Protein AF-A0A4Q4M1T0-F1 (afdb_monomer)

pLDDT: mean 89.17, std 8.76, range [54.5, 96.94]

Nearest PDB structures (foldseek):
  3vwc-assembly1_A  TM=7.523E-01  e=7.598E-01  Coprinopsis cinerea
  2yug-assembly1_A  TM=5.155E-01  e=3.839E-01  Mus musculus
  4an6-assembly1_A  TM=4.419E-01  e=9.880E-01  Tamarindus indica
  4an6-assembly1_B  TM=4.599E-01  e=5.590E+00  Tamarindus indica

Sequence (121 aa):
MEVNGRFVVNPPKSVEDDNDRIPSRLGPRTDAAVLKLTDGYLSSGEYYMGRWVIEPRALLPMQVFWAKDQQSVQPCQRDGPEEDPQLKTNGCPFGTSNSENDLVALLLEGMGRSEIKLHFQ

Radius of gyration: 13.27 Å; Cα contacts (8 Å, |Δi|>4): 273; chains: 1; bounding box: 30×32×37 Å

Secondary structure (DSSP, 8-state):
-EETTEEEBPPPTTS-TT-S-EEPBEE-GGGB---EEETTEEEETTEEEE-BSS--S-SSPEEPEEESSGGGBPPEEEES-TTS-EEEETTEEEEBSS-TTB-EE--STTSSB--EE----

Organism: NCBI:txid119927

Structure (mmCIF, N/CA/C/O backbone):
data_AF-A0A4Q4M1T0-F1
#
_entry.id   AF-A0A4Q4M1T0-F1
#
loop_
_atom_site.group_PDB
_atom_site.id
_atom_site.type_symbol
_atom_site.label_atom_id
_atom_site.label_alt_id
_atom_site.label_comp_id
_atom_site.label_asym_id
_atom_site.label_entity_id
_atom_site.label_seq_id
_atom_site.pdbx_PDB_ins_code
_atom_site.Cartn_x
_atom_site.Cartn_y
_atom_site.Cartn_z
_atom_site.occupancy
_atom_site.B_iso_or_equiv
_atom_site.auth_seq_id
_atom_site.auth_comp_id
_atom_site.auth_asym_id
_atom_site.auth_atom_id
_atom_site.pdbx_PDB_model_num
ATOM 1 N N . MET A 1 1 ? -6.386 -4.926 4.294 1.00 92.06 1 MET A N 1
ATOM 2 C CA . MET A 1 1 ? -6.610 -3.495 4.600 1.00 92.06 1 MET A CA 1
ATOM 3 C C . MET A 1 1 ? -7.751 -2.990 3.741 1.00 92.06 1 MET A C 1
ATOM 5 O O . MET A 1 1 ? -7.756 -3.270 2.545 1.00 92.06 1 MET A O 1
ATOM 9 N N . GLU A 1 2 ? -8.705 -2.296 4.348 1.00 94.44 2 GLU A N 1
ATOM 10 C CA . GLU A 1 2 ? -9.799 -1.610 3.661 1.00 94.44 2 GLU A CA 1
ATOM 11 C C . GLU A 1 2 ? -9.550 -0.099 3.705 1.00 94.44 2 GLU A C 1
ATOM 13 O O . GLU A 1 2 ? -9.104 0.417 4.726 1.00 94.44 2 GLU A O 1
ATOM 18 N N . VAL A 1 3 ? -9.806 0.586 2.595 1.00 94.12 3 VAL A N 1
ATOM 19 C CA . VAL A 1 3 ? -9.691 2.032 2.415 1.00 94.12 3 VAL A CA 1
ATOM 20 C C . VAL A 1 3 ? -10.976 2.511 1.748 1.00 94.12 3 VAL A C 1
ATOM 22 O O . VAL A 1 3 ? -11.315 2.045 0.660 1.00 94.12 3 VAL A O 1
ATOM 25 N N . ASN A 1 4 ? -11.704 3.419 2.398 1.00 93.25 4 ASN A N 1
ATOM 26 C CA . ASN A 1 4 ? -12.961 3.993 1.902 1.00 93.25 4 ASN A CA 1
ATOM 27 C C . ASN A 1 4 ? -13.978 2.921 1.439 1.00 93.25 4 ASN A C 1
ATOM 29 O O . ASN A 1 4 ? -14.566 3.034 0.364 1.00 93.25 4 ASN A O 1
ATOM 33 N N . GLY A 1 5 ? -14.150 1.839 2.210 1.00 94.12 5 GLY A N 1
ATOM 34 C CA . GLY A 1 5 ? -15.094 0.759 1.880 1.00 94.12 5 GLY A CA 1
ATOM 35 C C . GLY A 1 5 ? -14.585 -0.283 0.877 1.00 94.12 5 GLY A C 1
ATOM 36 O O . GLY A 1 5 ? -15.333 -1.185 0.496 1.00 94.12 5 GLY A O 1
ATOM 37 N N . ARG A 1 6 ? -13.331 -0.178 0.416 1.00 96.12 6 ARG A N 1
ATOM 38 C CA . ARG A 1 6 ? -12.749 -1.052 -0.616 1.00 96.12 6 ARG A CA 1
ATOM 39 C C . ARG A 1 6 ? -11.436 -1.660 -0.171 1.00 96.12 6 ARG A C 1
ATOM 41 O O . ARG A 1 6 ? -10.726 -1.092 0.643 1.00 96.12 6 ARG A O 1
ATOM 48 N N . PHE A 1 7 ? -11.078 -2.814 -0.714 1.00 96.81 7 PHE A N 1
ATOM 49 C CA . PHE A 1 7 ? -9.941 -3.583 -0.219 1.00 96.81 7 PHE A CA 1
ATOM 50 C C . PHE A 1 7 ? -8.719 -3.371 -1.092 1.00 96.81 7 PHE A C 1
ATOM 52 O O . PHE A 1 7 ? -8.831 -3.410 -2.312 1.00 96.81 7 PHE A O 1
ATOM 59 N N . VAL A 1 8 ? -7.548 -3.204 -0.480 1.00 96.50 8 VAL A N 1
ATOM 60 C CA . VAL A 1 8 ? -6.288 -3.328 -1.220 1.00 96.50 8 VAL A CA 1
ATOM 61 C C . VAL A 1 8 ? -6.214 -4.727 -1.817 1.00 96.50 8 VAL A C 1
ATOM 63 O O . VAL A 1 8 ? -6.374 -5.705 -1.085 1.00 96.50 8 VAL A O 1
ATOM 66 N N . VAL A 1 9 ? -5.984 -4.817 -3.126 1.00 96.31 9 VAL A N 1
ATOM 67 C CA . VAL A 1 9 ? -5.926 -6.091 -3.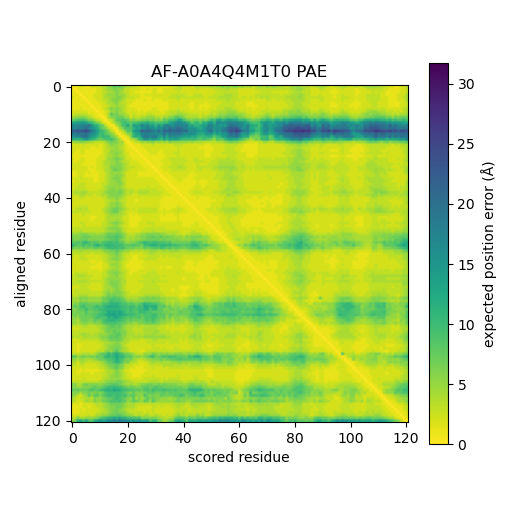856 1.00 96.31 9 VAL A CA 1
ATOM 68 C C . VAL A 1 9 ? -4.496 -6.475 -4.209 1.00 96.31 9 VAL A C 1
ATOM 70 O O . VAL A 1 9 ? -3.628 -5.611 -4.368 1.00 96.31 9 VAL A O 1
ATOM 73 N N . ASN A 1 10 ? -4.266 -7.782 -4.342 1.00 92.62 10 ASN A N 1
ATOM 74 C CA . ASN A 1 10 ? -2.988 -8.319 -4.805 1.00 92.62 10 ASN A CA 1
ATOM 75 C C . ASN A 1 10 ? -2.634 -7.781 -6.203 1.00 92.62 10 ASN A C 1
ATOM 77 O O . ASN A 1 10 ? -3.542 -7.494 -6.994 1.00 92.62 10 ASN A O 1
ATOM 81 N N . PRO A 1 11 ? -1.337 -7.668 -6.541 1.00 90.06 11 PRO A N 1
ATOM 82 C CA . PRO A 1 11 ? -0.942 -7.339 -7.904 1.00 90.06 11 PRO A CA 1
ATOM 83 C C . PRO A 1 11 ? -1.479 -8.399 -8.890 1.00 90.06 11 PRO A C 1
ATOM 85 O O . PRO A 1 11 ? -1.616 -9.573 -8.525 1.00 90.06 11 PRO A O 1
ATOM 88 N N . PRO A 1 12 ? -1.816 -8.022 -10.139 1.00 83.38 12 PRO A N 1
ATOM 89 C CA . PRO A 1 12 ? -2.320 -8.977 -11.119 1.00 83.38 12 PRO A CA 1
ATOM 90 C C . PRO A 1 12 ? -1.252 -10.022 -11.460 1.00 83.38 12 PRO A C 1
ATOM 92 O O . PRO A 1 12 ? -0.113 -9.673 -11.750 1.00 83.38 12 PRO A O 1
ATOM 95 N N . LYS A 1 13 ? -1.641 -11.301 -11.520 1.00 73.00 13 LYS A N 1
ATOM 96 C CA . LYS A 1 13 ? -0.736 -12.426 -11.842 1.00 73.00 13 LYS A CA 1
ATOM 97 C C . LYS A 1 13 ? -0.136 -12.377 -13.255 1.00 73.00 13 LYS A C 1
ATOM 99 O O . LYS A 1 13 ? 0.759 -13.152 -13.555 1.00 73.00 13 LYS A O 1
ATOM 104 N N . SER A 1 14 ? -0.694 -11.546 -14.134 1.00 65.25 14 SER A N 1
ATOM 105 C CA . SER A 1 14 ? -0.343 -11.455 -15.554 1.00 65.25 14 SER A CA 1
ATOM 106 C C . SER A 1 14 ? 0.551 -10.264 -15.891 1.00 65.25 14 SER A C 1
ATOM 108 O O . SER A 1 14 ? 0.775 -10.008 -17.070 1.00 65.25 14 SER A O 1
ATOM 110 N N . VAL A 1 15 ? 0.980 -9.475 -14.900 1.00 62.28 15 VAL A N 1
ATOM 111 C CA . VAL A 1 15 ? 1.991 -8.446 -15.154 1.00 62.28 15 VAL A CA 1
ATOM 112 C C . VAL A 1 15 ? 3.302 -9.195 -15.348 1.00 62.28 15 VAL A C 1
ATOM 114 O O . VAL A 1 15 ? 3.780 -9.819 -14.407 1.00 62.28 15 VAL A O 1
ATOM 117 N N . GLU A 1 16 ? 3.811 -9.207 -16.582 1.00 57.00 16 GLU A N 1
ATOM 118 C CA . GLU A 1 16 ? 5.134 -9.753 -16.885 1.00 57.00 16 GLU A CA 1
ATOM 119 C C . GLU A 1 16 ? 6.151 -9.160 -15.902 1.00 57.00 16 GLU A C 1
ATOM 121 O O . GLU A 1 16 ? 6.111 -7.960 -15.610 1.00 57.00 16 GLU A O 1
ATOM 126 N N . ASP A 1 17 ? 7.017 -10.030 -15.376 1.00 54.50 17 ASP A N 1
ATOM 127 C CA . ASP A 1 17 ? 7.963 -9.793 -14.273 1.00 54.50 17 ASP A CA 1
ATOM 128 C C . ASP A 1 17 ? 8.923 -8.605 -14.484 1.00 54.50 17 ASP A C 1
ATOM 130 O O . ASP A 1 17 ? 9.655 -8.246 -13.570 1.00 54.50 17 ASP A O 1
ATOM 134 N N . ASP A 1 18 ? 8.894 -7.970 -15.655 1.00 56.19 18 ASP A N 1
ATOM 135 C CA . ASP A 1 18 ? 9.781 -6.878 -16.052 1.00 56.19 18 ASP A CA 1
ATOM 136 C C . ASP A 1 18 ? 9.372 -5.506 -15.480 1.00 56.19 18 ASP A C 1
ATOM 138 O O . ASP A 1 18 ? 10.160 -4.560 -15.519 1.00 56.19 18 ASP A O 1
ATOM 142 N N . ASN A 1 19 ? 8.151 -5.357 -14.947 1.00 61.06 19 ASN A N 1
ATOM 143 C CA . ASN A 1 19 ? 7.737 -4.127 -14.262 1.00 61.06 19 ASN A CA 1
ATOM 144 C C . ASN A 1 19 ? 7.832 -4.282 -12.738 1.00 61.06 19 ASN A C 1
ATOM 146 O O . ASN A 1 19 ? 6.850 -4.616 -12.076 1.00 61.06 19 ASN A O 1
ATOM 150 N N . ASP A 1 20 ? 8.979 -3.898 -12.170 1.00 74.81 20 ASP A N 1
ATOM 151 C CA . ASP A 1 20 ? 9.238 -3.862 -10.716 1.00 74.81 20 ASP A CA 1
ATOM 152 C C . ASP A 1 20 ? 8.323 -2.901 -9.929 1.00 74.81 20 ASP A C 1
ATOM 154 O O . ASP A 1 20 ? 8.377 -2.831 -8.699 1.00 74.81 20 ASP A O 1
ATOM 158 N N . ARG A 1 21 ? 7.484 -2.127 -10.628 1.00 88.12 21 ARG A N 1
ATOM 159 C CA . ARG A 1 21 ? 6.662 -1.056 -10.066 1.00 88.12 21 ARG A CA 1
ATOM 160 C C . ARG A 1 21 ? 5.208 -1.175 -10.522 1.00 88.12 21 ARG A C 1
ATOM 162 O O . ARG A 1 21 ? 4.787 -0.536 -11.486 1.00 88.12 21 ARG A O 1
ATOM 169 N N . ILE A 1 22 ? 4.414 -1.953 -9.788 1.00 92.81 22 ILE A N 1
ATOM 170 C CA . ILE A 1 22 ? 2.998 -2.201 -10.101 1.00 92.81 22 ILE A CA 1
ATOM 171 C C . ILE A 1 22 ? 2.119 -1.298 -9.225 1.00 92.81 22 ILE A C 1
ATOM 173 O O . ILE A 1 22 ? 2.140 -1.455 -8.007 1.00 92.81 22 ILE A O 1
ATOM 177 N N . PRO A 1 23 ? 1.327 -0.358 -9.773 1.00 94.00 23 PRO A N 1
ATOM 178 C CA . PRO A 1 23 ? 0.466 0.498 -8.957 1.00 94.00 23 PRO A CA 1
ATOM 179 C C . PRO A 1 23 ? -0.515 -0.314 -8.100 1.00 94.00 23 PRO A C 1
ATOM 181 O O . PRO A 1 23 ? -1.252 -1.159 -8.614 1.00 94.00 23 PRO A O 1
ATOM 184 N N . SER A 1 24 ? -0.546 -0.045 -6.796 1.00 95.38 24 SER A N 1
ATOM 185 C CA . SER A 1 24 ? -1.512 -0.651 -5.883 1.00 95.38 24 SER A CA 1
ATOM 186 C C . SER A 1 24 ? -2.909 -0.087 -6.120 1.00 95.38 24 SER A C 1
ATOM 188 O O . SER A 1 24 ? -3.101 1.118 -6.305 1.00 95.38 24 SER A O 1
ATOM 190 N N . ARG A 1 25 ? -3.901 -0.978 -6.079 1.00 95.75 25 ARG A N 1
ATOM 191 C CA . ARG A 1 25 ? -5.302 -0.657 -6.351 1.00 95.75 25 ARG A CA 1
ATOM 192 C C . ARG A 1 25 ? -6.233 -1.157 -5.257 1.00 95.75 25 ARG A C 1
ATOM 194 O O . ARG A 1 25 ? -5.882 -2.024 -4.455 1.00 95.75 25 ARG A O 1
ATOM 201 N N . LEU A 1 26 ? -7.438 -0.603 -5.274 1.00 96.94 26 LEU A N 1
ATOM 202 C CA . LEU A 1 26 ? -8.573 -0.968 -4.448 1.00 96.94 26 LEU A CA 1
ATOM 203 C C . LEU A 1 26 ? -9.607 -1.751 -5.263 1.00 96.94 26 LEU A C 1
ATOM 205 O O . LEU A 1 26 ? -9.913 -1.423 -6.410 1.00 96.94 26 LEU A O 1
ATOM 209 N N . GLY A 1 27 ? -10.205 -2.764 -4.651 1.00 95.94 27 GLY A N 1
ATOM 210 C CA . GLY A 1 27 ? -11.123 -3.700 -5.292 1.00 95.94 27 GLY A CA 1
ATOM 211 C C . GLY A 1 27 ? -12.107 -4.341 -4.310 1.00 95.94 27 GLY A C 1
ATOM 212 O O . GLY A 1 27 ? -12.246 -3.873 -3.172 1.00 95.94 27 GLY A O 1
ATOM 213 N N . PRO A 1 28 ? -12.845 -5.370 -4.756 1.00 95.25 28 PRO A N 1
ATOM 214 C CA . PRO A 1 28 ? -13.799 -6.085 -3.918 1.00 95.25 28 PRO A CA 1
ATOM 215 C C . PRO A 1 28 ? -13.089 -6.949 -2.865 1.00 95.25 28 PRO A C 1
ATOM 217 O O . PRO A 1 28 ? -11.926 -7.323 -3.011 1.00 95.25 28 PRO A O 1
ATOM 220 N N . ARG A 1 29 ? -13.819 -7.326 -1.807 1.00 94.69 29 ARG A N 1
ATOM 221 C CA . ARG A 1 29 ? -13.298 -8.167 -0.713 1.00 94.69 29 ARG A CA 1
ATOM 222 C C . ARG A 1 29 ? -12.788 -9.534 -1.180 1.00 94.69 29 ARG A C 1
ATOM 224 O O . ARG A 1 29 ? -11.886 -10.079 -0.556 1.00 94.69 29 ARG A O 1
ATOM 231 N N . THR A 1 30 ? -13.359 -10.086 -2.251 1.00 94.12 30 THR A N 1
ATOM 232 C CA . THR A 1 30 ? -12.966 -11.389 -2.819 1.00 94.12 30 THR A CA 1
ATOM 233 C C . THR A 1 30 ? -11.522 -11.414 -3.308 1.00 94.12 30 THR A C 1
ATOM 235 O O . THR A 1 30 ? -10.908 -12.475 -3.312 1.00 94.12 30 THR A O 1
ATOM 238 N N . ASP A 1 31 ? -10.978 -10.244 -3.649 1.00 93.12 31 ASP A N 1
ATOM 239 C CA . ASP A 1 31 ? -9.642 -10.093 -4.229 1.00 93.12 31 ASP A CA 1
ATOM 240 C C . ASP A 1 31 ? -8.663 -9.451 -3.230 1.00 93.12 31 ASP A C 1
ATOM 242 O O . ASP A 1 31 ? -7.537 -9.087 -3.583 1.00 93.12 31 ASP A O 1
ATOM 246 N N . ALA A 1 32 ? -9.098 -9.278 -1.977 1.00 95.38 32 ALA A N 1
ATOM 247 C CA . ALA A 1 32 ? -8.349 -8.576 -0.948 1.00 95.38 32 ALA A CA 1
ATOM 248 C C . ALA A 1 32 ? -7.001 -9.256 -0.664 1.00 95.38 32 ALA A C 1
ATOM 250 O O . ALA A 1 32 ? -6.927 -10.457 -0.393 1.00 95.38 32 ALA A O 1
ATOM 251 N N . ALA A 1 33 ? -5.935 -8.459 -0.654 1.00 95.19 33 ALA A N 1
ATOM 252 C CA . ALA A 1 33 ? -4.627 -8.894 -0.201 1.00 95.19 33 ALA A CA 1
ATOM 253 C C . ALA A 1 33 ? -4.633 -9.120 1.318 1.00 95.19 33 ALA A C 1
ATOM 255 O O . ALA A 1 33 ? -5.107 -8.280 2.096 1.00 95.19 33 ALA A O 1
ATOM 256 N N . VAL A 1 34 ? -4.044 -10.239 1.744 1.00 93.88 34 VAL A N 1
ATOM 257 C CA . VAL A 1 34 ? -3.701 -10.477 3.149 1.00 93.88 34 VAL A CA 1
ATOM 258 C C . VAL A 1 34 ? -2.315 -9.890 3.374 1.00 93.88 34 VAL A C 1
ATOM 260 O O . VAL A 1 34 ? -1.325 -10.409 2.858 1.00 93.88 34 VAL A O 1
ATOM 263 N N . LEU A 1 35 ? -2.266 -8.771 4.096 1.00 93.88 35 LEU A N 1
ATOM 264 C CA . LEU A 1 35 ? -1.037 -8.028 4.350 1.00 93.88 35 LEU A CA 1
ATOM 265 C C . LEU A 1 35 ? -0.390 -8.501 5.650 1.00 93.88 35 LEU A C 1
ATOM 267 O O . LEU A 1 35 ? -1.053 -8.571 6.684 1.00 93.88 35 LEU A O 1
ATOM 271 N N . LYS A 1 36 ? 0.914 -8.755 5.603 1.00 94.50 36 LYS A N 1
ATOM 272 C CA . LYS A 1 36 ? 1.763 -8.935 6.783 1.00 94.50 36 LYS A CA 1
ATOM 273 C C . LYS A 1 36 ? 2.626 -7.694 6.952 1.00 94.50 36 LYS A C 1
ATOM 275 O O . LYS A 1 36 ? 3.141 -7.191 5.964 1.00 94.50 36 LYS A O 1
ATOM 280 N N . LEU A 1 37 ? 2.777 -7.206 8.180 1.00 92.31 37 LEU A N 1
ATOM 281 C CA . LEU A 1 37 ? 3.738 -6.153 8.507 1.00 92.31 37 LEU A CA 1
ATOM 282 C C . LEU A 1 37 ? 4.914 -6.800 9.244 1.00 92.31 37 LEU A C 1
ATOM 284 O O . LEU A 1 37 ? 4.738 -7.323 10.342 1.00 92.31 37 LEU A O 1
ATOM 288 N N . THR A 1 38 ? 6.099 -6.786 8.640 1.00 93.19 38 THR A N 1
ATOM 289 C CA . THR A 1 38 ? 7.324 -7.365 9.215 1.00 93.19 38 THR A CA 1
ATOM 290 C C . THR A 1 38 ? 8.467 -6.383 9.017 1.00 93.19 38 THR A C 1
ATOM 292 O O . THR A 1 38 ? 8.659 -5.894 7.909 1.00 93.19 38 THR A O 1
ATOM 295 N N . ASP A 1 39 ? 9.167 -6.034 10.098 1.00 92.12 39 ASP A N 1
ATOM 296 C CA . ASP A 1 39 ? 10.281 -5.072 10.097 1.00 92.12 39 ASP A CA 1
ATOM 297 C C . ASP A 1 39 ? 9.962 -3.734 9.406 1.00 92.12 39 ASP A C 1
ATOM 299 O O . ASP A 1 39 ? 10.809 -3.110 8.774 1.00 92.12 39 ASP A O 1
ATOM 303 N N . GLY A 1 40 ? 8.707 -3.286 9.519 1.00 92.88 40 GLY A N 1
ATOM 304 C CA . GLY A 1 40 ? 8.239 -2.056 8.884 1.00 92.88 40 GLY A CA 1
ATOM 305 C C . GLY A 1 40 ? 7.875 -2.205 7.408 1.00 92.88 40 GLY A C 1
ATOM 306 O O . GLY A 1 40 ? 7.650 -1.202 6.753 1.00 92.88 40 GLY A O 1
ATOM 307 N N . TYR A 1 41 ? 7.772 -3.409 6.851 1.00 95.44 41 TYR A N 1
ATOM 308 C CA . TYR A 1 41 ? 7.390 -3.611 5.452 1.00 95.44 41 TYR A CA 1
ATOM 309 C C . TYR A 1 41 ? 6.085 -4.383 5.346 1.00 95.44 41 TYR A C 1
ATOM 311 O O . TYR A 1 41 ? 5.909 -5.423 5.982 1.00 95.44 41 TYR A O 1
ATOM 319 N N . LEU A 1 42 ? 5.161 -3.855 4.541 1.00 95.31 42 LEU A N 1
ATOM 320 C CA . LEU A 1 42 ? 3.929 -4.553 4.200 1.00 95.31 42 LEU A CA 1
ATOM 321 C C . LEU A 1 42 ? 4.208 -5.532 3.072 1.00 95.31 42 LEU A C 1
ATOM 323 O O . LEU A 1 42 ? 4.753 -5.128 2.050 1.00 95.31 42 LEU A O 1
ATOM 327 N N . SER A 1 43 ? 3.802 -6.785 3.232 1.00 95.75 43 SER A N 1
ATOM 328 C CA . SER A 1 43 ? 3.973 -7.814 2.211 1.00 95.75 43 SER A CA 1
ATOM 329 C C . SER A 1 43 ? 2.729 -8.671 2.007 1.00 95.75 43 SER A C 1
ATOM 331 O O . SER A 1 43 ? 1.899 -8.836 2.905 1.00 95.75 43 SER A O 1
ATOM 333 N N . SER A 1 44 ? 2.600 -9.224 0.802 1.00 95.00 44 SER A N 1
ATOM 334 C CA . SER A 1 44 ? 1.638 -10.270 0.465 1.00 95.00 44 SER A CA 1
ATOM 335 C C . SER A 1 44 ? 2.253 -11.208 -0.572 1.00 95.00 44 SER A C 1
ATOM 337 O O . SER A 1 44 ? 2.606 -10.787 -1.674 1.00 95.00 44 SER A O 1
ATOM 339 N N . GLY A 1 45 ? 2.425 -12.482 -0.212 1.00 92.81 45 GLY A N 1
ATOM 340 C CA . GLY A 1 45 ? 3.189 -13.420 -1.037 1.00 92.81 45 GLY A CA 1
ATOM 341 C C . GLY A 1 45 ? 4.645 -12.968 -1.196 1.00 92.81 45 GLY A C 1
ATOM 342 O O . GLY A 1 45 ? 5.319 -12.729 -0.199 1.00 92.81 45 GLY A O 1
ATOM 343 N N . GLU A 1 46 ? 5.105 -12.859 -2.442 1.00 91.69 46 GLU A N 1
ATOM 344 C CA . GLU A 1 46 ? 6.453 -12.389 -2.810 1.00 91.69 46 GLU A CA 1
ATOM 345 C C . GLU A 1 46 ? 6.559 -10.862 -2.967 1.00 91.69 46 GLU A C 1
ATOM 347 O O . GLU A 1 46 ? 7.637 -10.351 -3.251 1.00 91.69 46 GLU A O 1
ATOM 352 N N . TYR A 1 47 ? 5.453 -10.129 -2.807 1.00 94.56 47 TYR A N 1
ATOM 353 C CA . TYR A 1 47 ? 5.416 -8.692 -3.059 1.00 94.56 47 TYR A CA 1
ATOM 354 C C . TYR A 1 47 ? 5.436 -7.880 -1.771 1.00 94.56 47 TYR A C 1
ATOM 356 O O . TYR A 1 47 ? 4.772 -8.214 -0.789 1.00 94.56 47 TYR A O 1
ATOM 364 N N . TYR A 1 48 ? 6.123 -6.748 -1.835 1.00 95.44 48 TYR A N 1
ATOM 365 C CA . TYR A 1 48 ? 6.159 -5.688 -0.843 1.00 95.44 48 TYR A CA 1
ATOM 366 C C . TYR A 1 48 ? 5.347 -4.490 -1.331 1.00 95.44 48 TYR A C 1
ATOM 368 O O . TYR A 1 48 ? 5.341 -4.186 -2.522 1.00 95.44 48 TYR A O 1
ATOM 376 N N . MET A 1 49 ? 4.658 -3.808 -0.418 1.00 96.00 49 MET A N 1
ATOM 377 C CA . MET A 1 49 ? 3.811 -2.658 -0.722 1.00 96.00 49 MET A CA 1
ATOM 378 C C . MET A 1 49 ? 4.294 -1.403 -0.006 1.00 96.00 49 MET A C 1
ATOM 380 O O . MET A 1 49 ? 4.508 -1.413 1.207 1.00 96.00 49 MET A O 1
ATOM 384 N N . GLY A 1 50 ? 4.369 -0.296 -0.737 1.00 95.50 50 GLY A N 1
ATOM 385 C CA . GLY A 1 50 ? 4.668 1.004 -0.154 1.00 95.50 50 GLY A CA 1
ATOM 386 C C . GLY A 1 50 ? 4.870 2.092 -1.197 1.00 95.50 50 GLY A C 1
ATOM 387 O O . GLY A 1 50 ? 4.618 1.914 -2.391 1.00 95.50 50 GLY A O 1
ATOM 388 N N . ARG A 1 51 ? 5.321 3.250 -0.725 1.00 95.56 51 ARG A N 1
ATOM 389 C CA . ARG A 1 51 ? 5.861 4.316 -1.573 1.00 95.56 51 ARG A CA 1
ATOM 390 C C . ARG A 1 51 ? 7.203 3.908 -2.163 1.00 95.56 51 ARG A C 1
ATOM 392 O O . ARG A 1 51 ? 7.931 3.151 -1.534 1.00 95.56 51 ARG A O 1
ATOM 399 N N . TRP A 1 52 ? 7.552 4.416 -3.341 1.00 94.38 52 TRP A N 1
ATOM 400 C CA . TRP A 1 52 ? 8.845 4.100 -3.960 1.00 94.38 52 TRP A CA 1
ATOM 401 C C . TRP A 1 52 ? 9.989 4.785 -3.202 1.00 94.38 52 TRP A C 1
ATOM 403 O O . TRP A 1 52 ? 9.818 5.902 -2.725 1.00 94.38 52 TRP A O 1
ATOM 413 N N . VAL A 1 53 ? 11.172 4.177 -3.100 1.00 93.94 53 VAL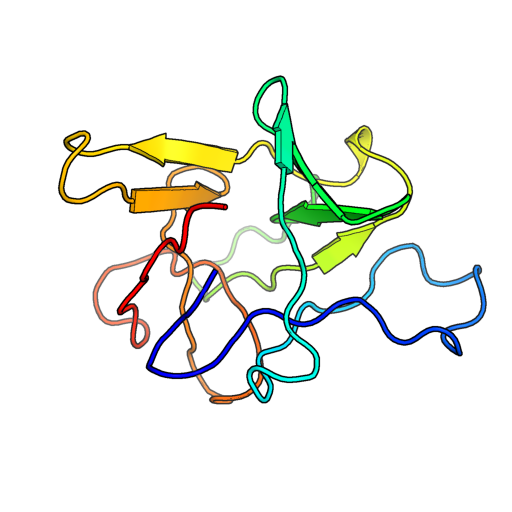 A N 1
ATOM 414 C CA . VAL A 1 53 ? 12.307 4.811 -2.388 1.00 93.94 53 VAL A CA 1
ATOM 415 C C . VAL A 1 53 ? 12.797 6.108 -3.042 1.00 93.94 53 VAL A C 1
ATOM 417 O O . VAL A 1 53 ? 13.243 7.016 -2.344 1.00 93.94 53 VAL A O 1
ATOM 420 N N . ILE A 1 54 ? 12.663 6.228 -4.366 1.00 90.75 54 ILE A N 1
ATOM 421 C CA . ILE A 1 54 ? 13.002 7.439 -5.129 1.00 90.75 54 ILE A CA 1
ATOM 422 C C . ILE A 1 54 ? 11.719 8.100 -5.640 1.00 90.75 54 ILE A C 1
ATOM 424 O O . ILE A 1 54 ? 11.065 7.603 -6.556 1.00 90.75 54 ILE A O 1
ATOM 428 N N . GLU A 1 55 ? 11.377 9.261 -5.091 1.00 88.50 55 GLU A N 1
ATOM 429 C CA . GLU A 1 55 ? 10.160 9.990 -5.452 1.00 88.50 55 GLU A CA 1
ATOM 430 C C . GLU A 1 55 ? 10.451 11.428 -5.888 1.00 88.50 55 GLU A C 1
ATOM 432 O O . GLU A 1 55 ? 11.424 12.042 -5.433 1.00 88.50 55 GLU A O 1
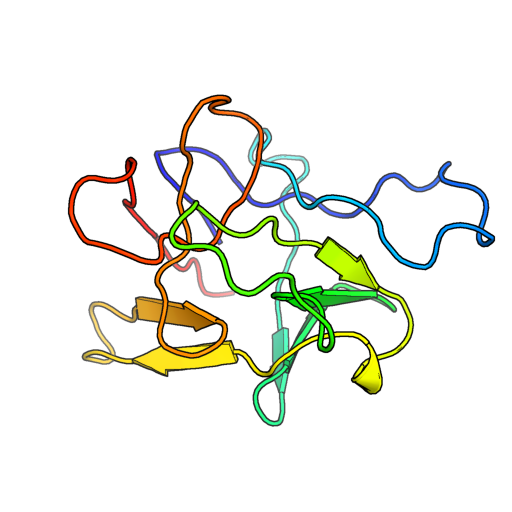ATOM 437 N N . PRO A 1 56 ? 9.606 12.001 -6.765 1.00 87.06 56 PRO A N 1
ATOM 438 C CA . PRO A 1 56 ? 9.689 13.415 -7.083 1.00 87.06 56 PRO A CA 1
ATOM 439 C C . PRO A 1 56 ? 9.415 14.257 -5.832 1.00 87.06 56 PRO A C 1
ATOM 441 O O . PRO A 1 56 ? 8.572 13.922 -5.000 1.00 87.06 56 PRO A O 1
ATOM 444 N N . ARG A 1 57 ? 10.085 15.408 -5.723 1.00 84.56 57 ARG A N 1
ATOM 445 C CA . ARG A 1 57 ? 9.809 16.404 -4.676 1.00 84.56 57 ARG A CA 1
ATOM 446 C C . ARG A 1 57 ? 8.549 17.194 -5.030 1.00 84.56 57 ARG A C 1
ATOM 448 O O . ARG A 1 57 ? 8.633 18.339 -5.463 1.00 84.56 57 ARG A O 1
ATOM 455 N N . ALA A 1 58 ? 7.394 16.557 -4.891 1.00 83.56 58 ALA A N 1
ATOM 456 C CA . ALA A 1 58 ? 6.090 17.163 -5.125 1.00 83.56 58 ALA A CA 1
ATOM 457 C C . ALA A 1 58 ? 5.231 17.106 -3.858 1.00 83.56 58 ALA A C 1
ATOM 459 O O . ALA A 1 58 ? 5.374 16.204 -3.039 1.00 83.56 58 ALA A O 1
ATOM 460 N N . LEU A 1 59 ? 4.305 18.055 -3.730 1.00 84.69 59 LEU A N 1
ATOM 461 C CA . LEU A 1 59 ? 3.257 18.052 -2.707 1.00 84.69 59 LEU A CA 1
ATOM 462 C C . LEU A 1 59 ? 1.956 17.493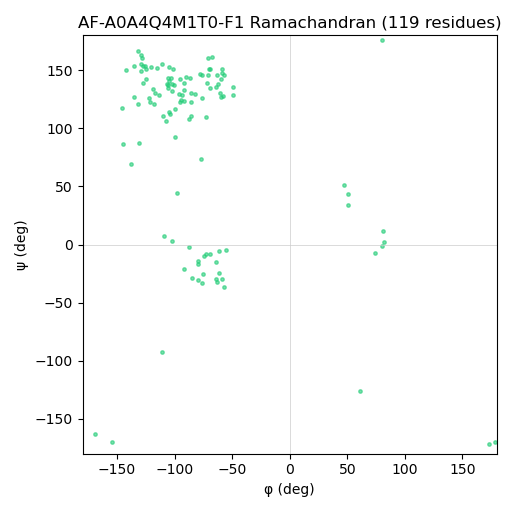 -3.296 1.00 84.69 59 LEU A C 1
ATOM 464 O O . LEU A 1 59 ? 0.899 18.085 -3.141 1.00 84.69 59 LEU A O 1
ATOM 468 N N . LEU A 1 60 ? 2.039 16.401 -4.052 1.00 90.50 60 LEU A N 1
ATOM 469 C CA . LEU A 1 60 ? 0.879 15.697 -4.604 1.00 90.50 60 LEU A CA 1
ATOM 470 C C . LEU A 1 60 ? 0.741 14.345 -3.902 1.00 90.50 60 LEU A C 1
ATOM 472 O O . LEU A 1 60 ? 1.756 13.823 -3.438 1.00 90.50 60 LEU A O 1
ATOM 476 N N . PRO A 1 61 ? -0.465 13.747 -3.842 1.00 93.19 61 PRO A N 1
ATOM 477 C CA . PRO A 1 61 ? -0.609 12.368 -3.395 1.00 93.19 61 PRO A CA 1
ATOM 478 C C . PRO A 1 61 ? 0.378 11.453 -4.120 1.00 93.19 61 PRO A C 1
ATOM 480 O O . PRO A 1 61 ? 0.467 11.478 -5.349 1.00 93.19 61 PRO A O 1
ATOM 483 N N . MET A 1 62 ? 1.130 10.667 -3.356 1.00 94.50 62 MET A N 1
ATOM 484 C CA . MET A 1 62 ? 2.166 9.796 -3.903 1.00 94.50 62 MET A CA 1
ATOM 485 C C . MET A 1 62 ? 1.589 8.416 -4.159 1.00 94.50 62 MET A C 1
ATOM 487 O O . MET A 1 62 ? 0.966 7.822 -3.283 1.00 94.50 62 MET A O 1
ATOM 491 N N . GLN A 1 63 ? 1.788 7.898 -5.364 1.00 93.69 63 GLN A N 1
ATOM 492 C CA . GLN A 1 63 ? 1.294 6.576 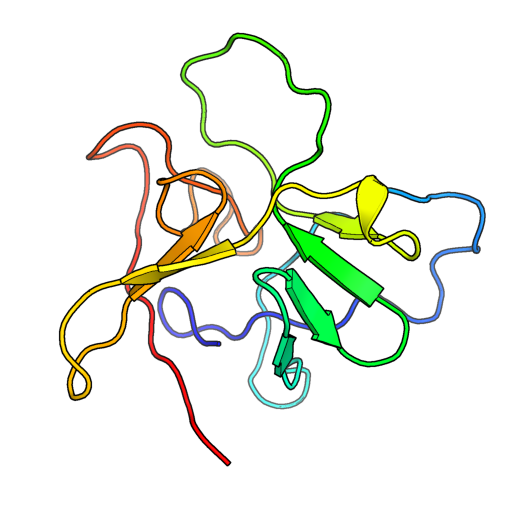-5.728 1.00 93.69 63 GLN A CA 1
ATOM 493 C C . GLN A 1 63 ? 1.939 5.492 -4.850 1.00 93.69 63 GLN A C 1
ATOM 495 O O . GLN A 1 63 ? 3.145 5.519 -4.597 1.00 93.69 63 GLN A O 1
ATOM 500 N N . VAL A 1 64 ? 1.130 4.528 -4.413 1.00 95.69 64 VAL A N 1
ATOM 501 C CA . VAL A 1 64 ? 1.593 3.321 -3.718 1.00 95.69 64 VAL A CA 1
ATOM 502 C C . VAL A 1 64 ? 1.745 2.198 -4.735 1.00 95.69 64 VAL A C 1
ATOM 504 O O . VAL A 1 64 ? 0.946 2.096 -5.672 1.00 95.69 64 VAL A O 1
ATOM 507 N N . PHE A 1 65 ? 2.779 1.380 -4.564 1.00 95.00 65 PHE A N 1
ATOM 508 C CA . PHE A 1 65 ? 3.144 0.311 -5.484 1.00 95.00 65 PHE A CA 1
ATOM 509 C C . PHE A 1 65 ? 3.339 -1.014 -4.759 1.00 95.00 65 PHE A C 1
ATOM 511 O O . PHE A 1 65 ? 3.695 -1.044 -3.582 1.00 95.00 65 PHE A O 1
ATOM 518 N N . TRP A 1 66 ? 3.166 -2.090 -5.518 1.00 95.25 66 TRP A N 1
ATOM 519 C CA . TRP A 1 66 ? 3.716 -3.409 -5.262 1.00 95.25 66 TRP A CA 1
ATOM 520 C C . TRP A 1 66 ? 5.070 -3.554 -5.970 1.00 95.25 66 TRP A C 1
ATOM 522 O O . TRP A 1 66 ? 5.205 -3.129 -7.121 1.00 95.25 66 TRP A O 1
ATOM 532 N N . ALA A 1 67 ? 6.033 -4.180 -5.297 1.00 93.50 67 ALA A N 1
ATOM 533 C CA . ALA A 1 67 ? 7.374 -4.483 -5.801 1.00 93.50 67 ALA A CA 1
ATOM 534 C C . ALA A 1 67 ? 7.836 -5.859 -5.299 1.00 93.50 67 ALA A C 1
ATOM 536 O O . ALA A 1 67 ? 7.437 -6.269 -4.211 1.00 93.50 67 ALA A O 1
ATOM 537 N N . LYS A 1 68 ? 8.677 -6.574 -6.053 1.00 91.94 68 LYS A N 1
ATOM 538 C CA . LYS A 1 68 ? 9.264 -7.851 -5.592 1.00 91.94 68 LYS A CA 1
ATOM 539 C C . LYS A 1 68 ? 10.446 -7.656 -4.645 1.00 91.94 68 LYS A C 1
ATOM 541 O O . LYS A 1 68 ? 10.678 -8.474 -3.761 1.00 91.94 68 LYS A O 1
ATOM 546 N N . ASP A 1 69 ? 11.180 -6.562 -4.814 1.00 92.75 69 ASP A N 1
ATOM 547 C CA . ASP A 1 69 ? 12.281 -6.198 -3.931 1.00 92.75 69 ASP A CA 1
ATOM 548 C C . ASP A 1 69 ? 11.798 -5.279 -2.801 1.00 92.75 69 ASP A C 1
ATOM 550 O O . ASP A 1 69 ? 11.260 -4.193 -3.028 1.00 92.75 69 ASP A O 1
ATOM 554 N N . GLN A 1 70 ? 12.046 -5.703 -1.563 1.00 94.75 70 GLN A N 1
ATOM 555 C CA . GLN A 1 70 ? 11.752 -4.934 -0.358 1.00 94.75 70 GLN A CA 1
ATOM 556 C C . GLN A 1 70 ? 12.434 -3.560 -0.366 1.00 94.75 70 GLN A C 1
ATOM 558 O O . GLN A 1 70 ? 11.852 -2.585 0.109 1.00 94.75 70 GLN A O 1
ATOM 563 N N . GLN A 1 71 ? 13.657 -3.464 -0.901 1.00 94.25 71 GLN A N 1
ATOM 564 C CA . GLN A 1 71 ? 14.440 -2.222 -0.893 1.00 94.25 71 GLN A CA 1
ATOM 565 C C . GLN A 1 71 ? 13.931 -1.189 -1.901 1.00 94.25 71 GLN A C 1
ATOM 567 O O . GLN A 1 71 ? 14.333 -0.028 -1.852 1.00 94.25 71 GLN A O 1
ATOM 572 N N . SER A 1 72 ? 13.013 -1.582 -2.782 1.00 94.25 72 SER A N 1
ATOM 573 C CA . SER A 1 72 ? 12.382 -0.683 -3.743 1.00 94.25 72 SER A CA 1
ATOM 574 C C . SER A 1 72 ? 11.263 0.166 -3.126 1.00 94.25 72 SER A C 1
ATOM 576 O O . SER A 1 72 ? 10.886 1.201 -3.688 1.00 94.25 72 SER A O 1
ATOM 578 N N . VAL A 1 73 ? 10.760 -0.214 -1.943 1.00 95.12 73 VAL A N 1
ATOM 579 C CA . VAL A 1 73 ? 9.699 0.515 -1.237 1.00 95.12 73 VAL A CA 1
ATOM 580 C C . VAL A 1 73 ? 10.159 1.100 0.100 1.00 95.12 73 VAL A C 1
ATOM 582 O O . VAL A 1 73 ? 11.058 0.598 0.770 1.00 95.12 73 VAL A O 1
ATOM 585 N N . GLN A 1 74 ? 9.524 2.195 0.504 1.00 95.44 74 GLN A N 1
ATOM 586 C CA . GLN A 1 74 ? 9.725 2.837 1.798 1.00 95.44 74 GLN A CA 1
ATOM 587 C C . GLN A 1 74 ? 8.978 2.064 2.903 1.00 95.44 74 GLN A C 1
ATOM 589 O O . GLN A 1 74 ? 7.868 1.574 2.655 1.00 95.44 74 GLN A O 1
ATOM 594 N N . PRO A 1 75 ? 9.514 2.013 4.138 1.00 94.38 75 PRO A N 1
ATOM 595 C CA . PRO A 1 75 ? 8.833 1.393 5.266 1.00 94.38 75 PRO A CA 1
ATOM 596 C C . PRO A 1 75 ? 7.453 1.997 5.560 1.00 94.38 75 PRO A C 1
ATOM 598 O O . PRO A 1 75 ? 7.201 3.202 5.433 1.00 94.38 75 PRO A O 1
ATOM 601 N N . CYS A 1 76 ? 6.562 1.130 6.013 1.00 93.44 76 CYS A N 1
ATOM 602 C CA . CYS A 1 76 ? 5.279 1.437 6.602 1.00 93.44 76 CYS A CA 1
ATOM 603 C C . CYS A 1 76 ? 5.340 1.338 8.129 1.00 93.44 76 CYS A C 1
ATOM 605 O O . CYS A 1 76 ? 6.097 0.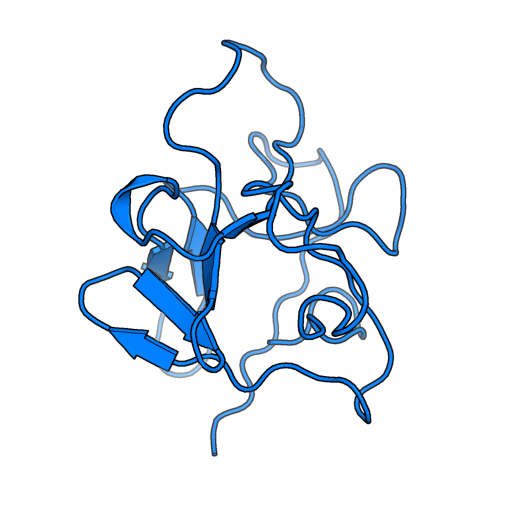564 8.712 1.00 93.44 76 CYS A O 1
ATOM 607 N N . GLN A 1 77 ? 4.502 2.127 8.782 1.00 89.75 77 GLN A N 1
ATOM 608 C CA . GLN A 1 77 ? 4.415 2.213 10.230 1.00 89.75 77 GLN A CA 1
ATOM 609 C C . GLN A 1 77 ? 2.968 2.012 10.650 1.00 89.75 77 GLN A C 1
ATOM 611 O O . GLN A 1 77 ? 2.047 2.534 10.016 1.00 89.75 77 GLN A O 1
ATOM 616 N N . ARG A 1 78 ? 2.788 1.253 11.730 1.00 86.38 78 ARG A N 1
ATOM 617 C CA . ARG A 1 78 ? 1.543 1.255 12.487 1.00 86.38 78 ARG A CA 1
ATOM 618 C C . ARG A 1 78 ? 1.626 2.393 13.499 1.00 86.38 78 ARG A C 1
ATOM 620 O O . ARG A 1 78 ? 2.629 2.508 14.197 1.00 86.38 78 ARG A O 1
ATOM 627 N N . ASP A 1 79 ? 0.597 3.218 13.541 1.00 84.00 79 ASP A N 1
ATOM 628 C CA . ASP A 1 79 ? 0.456 4.342 14.463 1.00 84.00 79 ASP A CA 1
ATOM 629 C C . ASP A 1 79 ? -0.939 4.294 15.105 1.00 84.00 79 ASP A C 1
ATOM 631 O O . ASP A 1 79 ? -1.810 3.563 14.634 1.00 84.00 79 ASP A O 1
ATOM 635 N N . GLY A 1 80 ? -1.163 5.064 16.164 1.00 81.31 80 GLY A N 1
ATOM 636 C CA . GLY A 1 80 ? -2.436 5.092 16.886 1.00 81.31 80 GLY A CA 1
ATOM 637 C C . GLY A 1 80 ? -2.638 3.940 17.886 1.00 81.31 80 GLY A C 1
ATOM 638 O O . GLY A 1 80 ? -1.777 3.066 18.028 1.00 81.31 80 GLY A O 1
ATOM 639 N N . PRO A 1 81 ? -3.758 3.975 18.631 1.00 82.81 81 PRO A N 1
ATOM 640 C CA . PRO A 1 81 ? -4.076 2.993 19.666 1.00 82.81 81 PRO A CA 1
ATOM 641 C C . PRO A 1 81 ? -4.363 1.601 19.076 1.00 82.81 81 PRO A C 1
ATOM 643 O O . PRO A 1 81 ? -4.638 1.454 17.884 1.00 82.81 81 PRO A O 1
ATOM 646 N N . GLU A 1 82 ? -4.297 0.552 19.901 1.00 76.44 82 GLU A N 1
ATOM 647 C CA . GLU A 1 82 ? -4.515 -0.825 19.432 1.00 76.44 82 GLU A CA 1
ATOM 648 C C . GLU A 1 82 ? -5.930 -1.045 18.888 1.00 76.44 82 GLU A C 1
ATOM 650 O O . GLU A 1 82 ? -6.099 -1.822 17.945 1.00 76.44 82 GLU A O 1
ATOM 655 N N . GLU A 1 83 ? -6.909 -0.334 19.453 1.00 79.88 83 GLU A N 1
ATOM 656 C CA . GLU A 1 83 ? -8.326 -0.383 19.099 1.00 79.88 83 GLU A CA 1
ATOM 657 C C . GLU A 1 83 ? -8.647 0.347 17.788 1.00 79.88 83 GLU A C 1
ATOM 659 O O . GLU A 1 83 ? -9.628 0.002 17.129 1.00 79.88 83 GLU A O 1
ATOM 664 N N . ASP A 1 84 ? -7.823 1.326 17.399 1.00 78.50 84 ASP A N 1
ATOM 665 C CA . ASP A 1 84 ? -7.961 2.077 16.144 1.00 78.50 84 ASP A CA 1
ATOM 666 C C . ASP A 1 84 ? -6.595 2.296 15.469 1.00 78.50 84 ASP A C 1
ATOM 668 O O . ASP A 1 84 ? -6.039 3.402 15.452 1.00 78.50 84 ASP A O 1
ATOM 672 N N . PRO A 1 85 ? -5.993 1.214 14.953 1.00 81.25 85 PRO A N 1
ATOM 673 C CA . PRO A 1 85 ? -4.660 1.278 14.401 1.00 81.25 85 PRO A CA 1
ATOM 674 C C . PRO A 1 85 ? -4.664 1.925 13.021 1.00 81.25 85 PRO A C 1
ATOM 676 O O . PRO A 1 85 ? -5.307 1.456 12.081 1.00 81.25 85 PRO A O 1
ATOM 679 N N . GLN A 1 86 ? -3.836 2.948 12.871 1.00 84.69 86 GLN A N 1
ATOM 680 C CA . GLN A 1 86 ? -3.545 3.572 11.593 1.00 84.69 86 GLN A CA 1
ATOM 681 C C . GLN A 1 86 ? -2.348 2.900 10.934 1.00 84.69 86 GLN A C 1
ATOM 683 O O . GLN A 1 86 ? -1.374 2.525 11.585 1.00 84.69 86 GLN A O 1
ATOM 688 N N . LEU A 1 87 ? -2.400 2.790 9.610 1.00 89.19 87 LEU A N 1
ATOM 689 C CA . LEU A 1 87 ? -1.268 2.362 8.803 1.00 89.19 87 LEU A CA 1
ATOM 690 C C . LEU A 1 87 ? -0.815 3.533 7.938 1.00 89.19 87 LEU A C 1
ATOM 692 O O . LEU A 1 87 ? -1.628 4.164 7.261 1.00 89.19 87 LEU A O 1
ATOM 696 N N . LYS A 1 88 ? 0.481 3.829 7.976 1.00 91.56 88 LYS A N 1
ATOM 697 C CA . LYS A 1 88 ? 1.095 4.955 7.268 1.00 91.56 88 LYS A CA 1
ATOM 698 C C . LYS A 1 88 ? 2.297 4.474 6.469 1.00 91.56 88 LYS A C 1
ATOM 700 O O . LYS A 1 88 ? 2.982 3.547 6.890 1.00 91.56 88 LYS A O 1
ATOM 705 N N . THR A 1 89 ? 2.589 5.120 5.347 1.00 91.69 89 THR A N 1
ATOM 706 C CA . THR A 1 89 ? 3.826 4.920 4.578 1.00 91.69 89 THR A CA 1
ATOM 707 C C . THR A 1 89 ? 4.600 6.228 4.543 1.00 91.69 89 THR A C 1
ATOM 709 O O . THR A 1 89 ? 4.072 7.262 4.126 1.00 91.69 89 THR A O 1
ATOM 712 N N . ASN A 1 90 ? 5.833 6.200 5.061 1.00 88.88 90 ASN A N 1
ATOM 713 C CA . ASN A 1 90 ? 6.666 7.394 5.244 1.00 88.88 90 ASN A CA 1
ATOM 714 C C . ASN A 1 90 ? 5.903 8.561 5.911 1.00 88.88 90 ASN A C 1
ATOM 716 O O . ASN A 1 90 ? 5.815 9.665 5.378 1.00 88.88 90 ASN A O 1
ATOM 720 N N . GLY A 1 91 ? 5.260 8.263 7.047 1.00 88.31 91 GLY A N 1
ATOM 721 C CA . GLY A 1 91 ? 4.480 9.221 7.841 1.00 88.31 91 GLY A CA 1
ATOM 722 C C . GLY A 1 91 ? 3.119 9.627 7.260 1.00 88.31 91 GLY A C 1
ATOM 723 O O . GLY A 1 91 ? 2.345 10.281 7.953 1.00 88.31 91 GLY A O 1
ATOM 724 N N . CYS A 1 92 ? 2.788 9.223 6.032 1.00 91.38 92 CYS A N 1
ATOM 725 C CA . CYS A 1 92 ? 1.564 9.636 5.346 1.00 91.38 92 CYS A CA 1
ATOM 726 C C . CYS A 1 92 ? 0.485 8.539 5.385 1.00 91.38 92 CYS A C 1
ATOM 728 O O . CYS A 1 92 ? 0.807 7.368 5.159 1.00 91.38 92 CYS A O 1
ATOM 730 N N . PRO A 1 93 ? -0.794 8.884 5.626 1.00 92.56 93 PRO A N 1
ATOM 731 C CA . PRO A 1 93 ? -1.888 7.921 5.570 1.00 92.56 93 PRO A CA 1
ATOM 732 C C . PRO A 1 93 ? -2.162 7.459 4.133 1.00 92.56 93 PRO A C 1
ATOM 734 O O . PRO A 1 93 ? -1.967 8.206 3.168 1.00 92.56 93 PRO A O 1
ATOM 737 N N . PHE A 1 94 ? -2.652 6.228 4.003 1.00 94.38 94 PHE A N 1
ATOM 738 C CA . PHE A 1 94 ? -3.176 5.709 2.743 1.00 94.38 94 PHE A CA 1
ATOM 739 C C . PHE A 1 94 ? -4.564 6.278 2.446 1.00 94.38 94 PHE A C 1
ATOM 741 O O . PHE A 1 94 ? -5.378 6.457 3.343 1.00 94.38 94 PHE A O 1
ATOM 748 N N . GLY A 1 95 ? -4.876 6.499 1.177 1.00 94.75 95 GLY A N 1
ATOM 749 C CA . GLY A 1 95 ? -6.183 6.986 0.769 1.00 94.75 95 GLY A CA 1
ATOM 750 C C . GLY A 1 95 ? -6.395 6.906 -0.732 1.00 94.75 95 GLY A C 1
ATOM 751 O O . GLY A 1 95 ? -5.663 6.227 -1.452 1.00 94.75 95 GLY A O 1
ATOM 752 N N . THR A 1 96 ? -7.398 7.644 -1.191 1.00 94.31 96 THR A N 1
ATOM 753 C CA . THR A 1 96 ? -7.712 7.847 -2.609 1.00 94.31 96 THR A CA 1
ATOM 754 C C . THR A 1 96 ? -7.759 9.343 -2.904 1.00 94.31 96 THR A C 1
ATOM 756 O O . THR A 1 96 ? -8.266 10.111 -2.080 1.00 94.31 96 THR A O 1
ATOM 759 N N . SER A 1 97 ? -7.278 9.762 -4.076 1.00 87.06 97 SER A N 1
ATOM 760 C CA . SER A 1 97 ? -7.370 11.154 -4.545 1.00 87.06 97 SER A CA 1
ATOM 761 C C . SER A 1 97 ? -8.332 11.286 -5.734 1.00 87.06 97 SER A C 1
ATOM 763 O O . SER A 1 97 ? -9.532 11.433 -5.529 1.00 87.06 97 SER A O 1
ATOM 765 N N . ASN A 1 98 ? -7.826 11.194 -6.967 1.00 81.88 98 ASN A N 1
ATOM 766 C CA . ASN A 1 98 ? -8.579 11.435 -8.207 1.00 81.88 98 ASN A CA 1
ATOM 767 C C . ASN A 1 98 ? -9.359 10.208 -8.700 1.00 81.88 98 ASN A C 1
ATOM 769 O O . ASN A 1 98 ? -10.375 10.340 -9.374 1.00 81.88 98 ASN A O 1
ATOM 773 N N . SER A 1 99 ? -8.855 9.017 -8.393 1.00 87.44 99 SER A N 1
ATOM 774 C CA . SER A 1 99 ? -9.429 7.731 -8.773 1.00 87.44 99 SER A CA 1
ATOM 775 C C . SER A 1 99 ? -9.709 6.956 -7.498 1.00 87.44 99 SER A C 1
ATOM 777 O O . SER A 1 99 ? -8.804 6.704 -6.706 1.00 87.44 99 SER A O 1
ATOM 779 N N . GLU A 1 100 ? -10.962 6.557 -7.297 1.00 86.88 100 GLU A N 1
ATOM 780 C CA . GLU A 1 100 ? -11.366 5.755 -6.133 1.00 86.88 100 GLU A CA 1
ATOM 781 C C . GLU A 1 100 ? -10.806 4.322 -6.180 1.00 86.88 100 GLU A C 1
ATOM 783 O O . GLU A 1 100 ? -10.955 3.560 -5.226 1.00 86.88 100 GLU A O 1
ATOM 788 N N . ASN A 1 101 ? -10.191 3.935 -7.303 1.00 92.94 101 ASN A N 1
ATOM 789 C CA . ASN A 1 101 ? -9.531 2.645 -7.478 1.00 92.94 101 ASN A CA 1
ATOM 790 C C . ASN A 1 101 ? -8.044 2.689 -7.118 1.00 92.94 101 ASN A C 1
ATOM 792 O O . ASN A 1 101 ? -7.471 1.628 -6.894 1.00 92.94 101 ASN A O 1
ATOM 796 N N . ASP A 1 102 ? -7.404 3.858 -7.112 1.00 94.50 102 ASP A N 1
ATOM 797 C CA . ASP A 1 102 ? -5.955 3.945 -6.946 1.00 94.50 102 ASP A CA 1
ATOM 798 C C . ASP A 1 102 ? -5.599 4.223 -5.490 1.00 94.50 102 ASP A C 1
ATOM 800 O O . ASP A 1 102 ? -6.127 5.144 -4.862 1.00 94.50 102 ASP A O 1
ATOM 804 N N . LEU A 1 103 ? -4.684 3.415 -4.954 1.00 95.94 103 LEU A N 1
ATOM 805 C CA . LEU A 1 103 ? -4.167 3.606 -3.609 1.00 95.94 103 LEU A CA 1
ATOM 806 C C . LEU A 1 103 ? -3.004 4.598 -3.644 1.00 95.94 103 LEU A C 1
ATOM 808 O O . LEU A 1 103 ? -1.994 4.372 -4.313 1.00 95.94 103 LEU A O 1
ATOM 812 N N . VAL A 1 104 ? -3.126 5.680 -2.884 1.00 95.94 104 VAL A N 1
ATOM 813 C CA . VAL A 1 104 ? -2.096 6.719 -2.765 1.00 95.94 104 VAL A CA 1
ATOM 814 C C . VAL A 1 104 ? -1.770 6.990 -1.300 1.00 95.94 104 VAL A C 1
ATOM 816 O O . VAL A 1 104 ? -2.559 6.685 -0.410 1.00 95.94 104 VAL A O 1
ATOM 819 N N . ALA A 1 105 ? -0.617 7.594 -1.047 1.00 94.94 105 ALA A N 1
ATOM 820 C CA . ALA A 1 105 ? -0.267 8.215 0.217 1.00 94.94 105 ALA A CA 1
ATOM 821 C 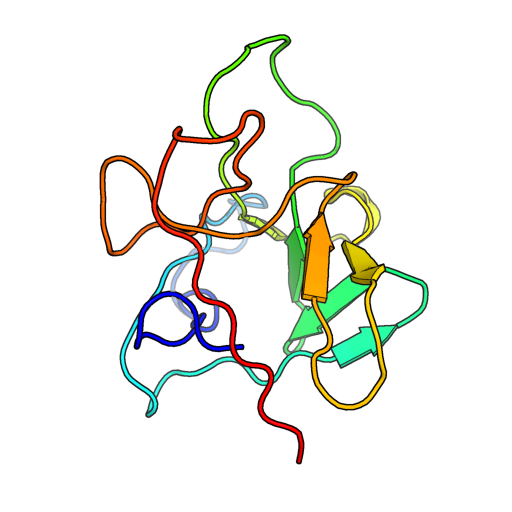C . ALA A 1 105 ? -0.608 9.710 0.156 1.00 94.94 105 ALA A C 1
ATOM 823 O O . ALA A 1 105 ? -0.154 10.425 -0.743 1.00 94.94 105 ALA A O 1
ATOM 824 N N . LEU A 1 106 ? -1.417 10.188 1.098 1.00 93.75 106 LEU A N 1
ATOM 825 C CA . LEU A 1 106 ? -1.861 11.580 1.144 1.00 93.75 106 LEU A CA 1
ATOM 826 C C . LEU A 1 106 ? -0.822 12.420 1.891 1.00 93.75 106 LEU A C 1
ATOM 828 O O . LEU A 1 106 ? -0.634 12.254 3.094 1.00 93.75 106 LEU A O 1
ATOM 832 N N . LEU A 1 107 ? -0.122 13.300 1.170 1.00 91.25 107 LEU A N 1
ATOM 833 C CA . LEU A 1 107 ? 0.981 14.076 1.747 1.00 91.25 107 LEU A CA 1
ATOM 834 C C . LEU A 1 107 ? 0.514 15.230 2.637 1.00 91.25 107 LEU A C 1
ATOM 836 O O . LEU A 1 107 ? 1.205 15.565 3.593 1.00 91.25 107 LEU A O 1
ATOM 840 N N . LEU A 1 108 ? -0.629 15.840 2.318 1.00 87.62 108 LEU A N 1
ATOM 841 C CA . LEU A 1 108 ? -1.238 16.918 3.095 1.00 87.62 108 LEU A CA 1
ATOM 842 C C . LEU A 1 108 ? -2.684 16.558 3.450 1.00 87.62 108 LEU A C 1
ATOM 844 O O . LEU A 1 108 ? -3.362 15.820 2.725 1.00 87.62 108 LEU A O 1
ATOM 848 N N . GLU A 1 109 ? -3.168 17.126 4.549 1.00 82.38 109 GLU A N 1
ATOM 849 C CA . GLU A 1 109 ? -4.573 17.034 4.937 1.00 82.38 109 GLU A CA 1
ATOM 850 C C . GLU A 1 109 ? -5.483 17.632 3.850 1.00 82.38 109 GLU A C 1
ATOM 852 O O . GLU A 1 109 ? -5.142 18.614 3.190 1.00 82.38 109 GLU A O 1
ATOM 857 N N . GLY A 1 110 ? -6.645 17.013 3.625 1.00 83.19 110 GLY A N 1
ATOM 858 C CA . GLY A 1 110 ? -7.621 17.462 2.624 1.00 83.19 110 GLY A CA 1
ATOM 859 C C . GLY A 1 110 ? -7.326 17.065 1.169 1.00 83.19 110 GLY A C 1
ATOM 860 O O . GLY A 1 110 ? -8.148 17.336 0.300 1.00 83.19 110 GLY A O 1
ATOM 861 N N . MET A 1 111 ? -6.212 16.379 0.878 1.00 86.12 111 MET A N 1
ATOM 862 C CA . MET A 1 111 ? -5.862 15.931 -0.486 1.00 86.12 111 MET A CA 1
ATOM 863 C C . MET A 1 111 ? -6.693 14.764 -1.031 1.00 86.12 111 MET A C 1
ATOM 865 O O . MET A 1 111 ? -6.542 14.376 -2.191 1.00 86.12 111 MET A O 1
ATOM 869 N N . GLY A 1 112 ? -7.518 14.151 -0.194 1.00 87.31 112 GLY A N 1
ATOM 870 C CA . GLY A 1 112 ? -8.248 12.954 -0.559 1.00 87.31 112 GLY A CA 1
ATOM 871 C C . GLY A 1 112 ? -9.082 12.425 0.589 1.00 87.31 112 GLY A C 1
ATOM 872 O O . GLY A 1 112 ? -9.248 13.075 1.622 1.00 87.31 112 GLY A O 1
ATOM 873 N N . ARG A 1 113 ? -9.608 11.221 0.389 1.00 86.12 113 ARG A N 1
ATOM 874 C CA . ARG A 1 113 ? -10.380 10.495 1.398 1.00 86.12 113 ARG A CA 1
ATOM 875 C C . ARG A 1 113 ? -9.534 9.372 1.969 1.00 86.12 113 ARG A C 1
ATOM 877 O O . ARG A 1 113 ? -8.895 8.637 1.214 1.00 86.12 113 ARG A O 1
ATOM 884 N N . SER A 1 114 ? -9.557 9.237 3.286 1.00 88.12 114 SER A N 1
ATOM 885 C CA . SER A 1 114 ? -8.795 8.232 4.017 1.00 88.12 114 SER A CA 1
ATOM 886 C C . SER A 1 114 ? -9.604 7.752 5.217 1.00 88.12 114 SER A C 1
ATOM 888 O O . SER A 1 114 ? -9.453 8.262 6.323 1.00 88.12 114 SER A O 1
ATOM 890 N N . GLU A 1 115 ? -10.457 6.760 4.995 1.00 89.44 115 GLU A N 1
ATOM 891 C CA . GLU A 1 115 ? -11.013 5.914 6.049 1.00 89.44 115 GLU A CA 1
ATOM 892 C C . GLU A 1 115 ? -10.357 4.537 5.938 1.00 89.44 115 GLU A C 1
ATOM 894 O O . GLU A 1 115 ? -10.651 3.788 5.006 1.00 89.44 115 GLU A O 1
ATOM 899 N N . ILE A 1 116 ? -9.442 4.215 6.853 1.00 89.44 116 ILE A N 1
ATOM 900 C CA . ILE A 1 116 ? -8.718 2.940 6.848 1.00 89.44 116 ILE A CA 1
ATOM 901 C C . ILE A 1 116 ? -9.326 2.016 7.900 1.00 89.44 116 ILE A C 1
ATOM 903 O O . ILE A 1 116 ? -9.483 2.409 9.050 1.00 89.44 116 ILE A O 1
ATOM 907 N N . LYS A 1 117 ? -9.611 0.767 7.521 1.00 90.81 117 LYS A N 1
ATOM 908 C CA . LYS A 1 117 ? -9.957 -0.311 8.458 1.00 90.81 117 LYS A CA 1
A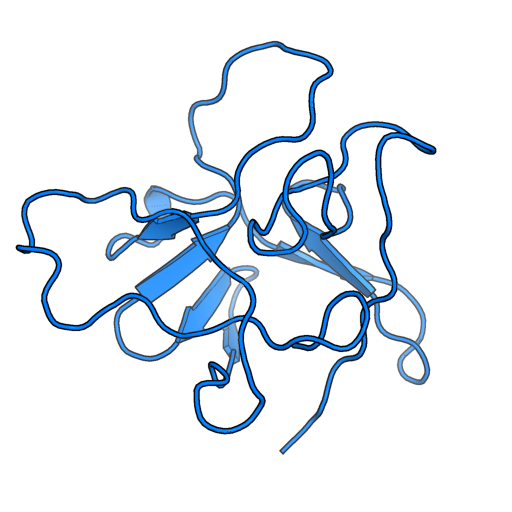TOM 909 C C . LYS A 1 117 ? -8.985 -1.472 8.306 1.00 90.81 117 LYS A C 1
ATOM 911 O O . LYS A 1 117 ? -8.774 -2.009 7.208 1.00 90.81 117 LYS A O 1
ATOM 916 N N . LEU A 1 118 ? -8.385 -1.874 9.422 1.00 88.94 118 LEU A N 1
ATOM 917 C CA . LEU A 1 118 ? -7.535 -3.056 9.493 1.00 88.94 118 LEU A CA 1
ATOM 918 C C . LEU A 1 118 ? -8.369 -4.242 9.977 1.00 88.94 118 LEU A C 1
ATOM 920 O O . LEU A 1 118 ? -8.981 -4.206 11.038 1.00 88.94 118 LEU A O 1
ATOM 924 N N . HIS A 1 119 ? -8.399 -5.292 9.161 1.00 86.44 119 HIS A N 1
ATOM 925 C CA . HIS A 1 119 ? -9.089 -6.542 9.462 1.00 86.44 119 HIS A CA 1
ATOM 926 C C . HIS A 1 119 ? -8.026 -7.568 9.850 1.00 86.44 119 HIS A C 1
ATOM 928 O O . HIS A 1 119 ? -7.205 -7.930 9.005 1.00 86.44 119 HIS A O 1
ATOM 934 N N . PHE A 1 120 ? -8.015 -7.987 11.115 1.00 79.56 120 PHE A N 1
ATOM 935 C CA . PHE A 1 120 ? -7.081 -8.989 11.633 1.00 79.56 120 PHE A CA 1
ATOM 936 C C . PHE A 1 120 ? -7.639 -10.404 11.407 1.00 79.56 120 PHE A C 1
ATOM 938 O O . PHE A 1 120 ? -8.854 -10.599 11.473 1.00 79.56 120 PHE A O 1
ATOM 945 N N . GLN A 1 121 ? -6.757 -11.358 11.091 1.00 68.19 121 GLN A N 1
ATOM 946 C CA . GLN A 1 121 ? -7.068 -12.788 10.956 1.00 68.19 121 GLN A CA 1
ATOM 947 C C . GLN A 1 121 ? -6.521 -13.565 12.146 1.00 68.19 121 GLN A C 1
ATOM 949 O O . GLN A 1 121 ? -5.436 -13.174 12.632 1.00 68.19 121 GLN A O 1
#

Mean predicted aligned error: 4.34 Å

Foldseek 3Di:
DDWPNWAWFDFDPPPPQPPQWAFIWTHHPVRHFDWDQDPQWTDGDQWTKAFAPDDDPDQAWGTITIGNDRNRHAGWDWDDDPVDIFIAGPNFGWHDAPDNTGITTNNDPPRGGGDDDDDDD

Solvent-accessible surface area (backbone atoms only — not comparable to full-atom values): 6918 Å² total; per-residue (Å²): 73,32,45,74,94,27,14,40,33,58,80,69,92,80,62,64,86,85,59,64,70,38,76,34,34,42,39,59,73,94,52,41,35,69,73,45,79,55,98,36,36,35,30,44,91,72,31,25,47,24,34,55,64,80,70,80,98,64,94,52,68,41,64,23,28,35,21,67,50,63,83,54,33,37,51,34,46,82,43,75,52,92,93,60,54,42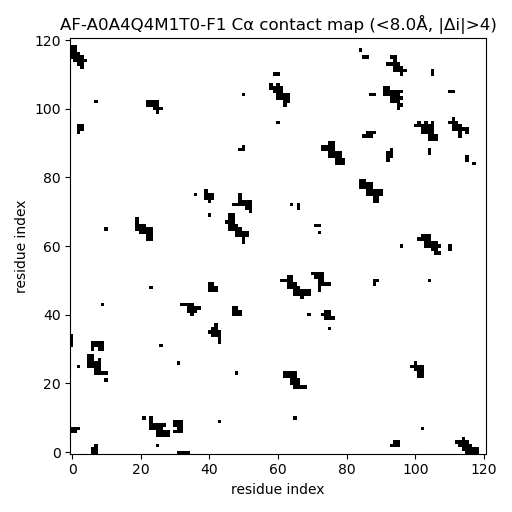,63,24,40,80,89,18,43,52,25,27,61,96,42,88,45,43,35,23,28,38,73,53,89,85,63,53,54,63,47,70,47,76,77,86,131